Protein AF-A0A7X8X7Q8-F1 (afdb_monomer)

Sequence (86 aa):
MNKFTLEKLEFNKIINMLTKECSSSLGQEKAQGLEPILDYEQIVLWQEETSEGVLIRRFEPQIPLGGLVDTRSSIRKAEMGGLLEA

pLDDT: mean 93.43, std 5.97, range [60.88, 98.62]

Radius of gyration: 17.24 Å; Cα contacts (8 Å, |Δi|>4): 45; chains: 1; bounding box: 36×36×47 Å

Foldseek 3Di:
DDPVVCVVVVVVVVLVVQLVPQQDPVSNVVSNPDDDDDDPVVVVVVVVVVVVVVVCCVVPVPPPNHDDDDCVVVVVCVVVVHDDDD

Solvent-accessible surface area (backbone atoms only — not comparable to full-atom values): 5295 Å² total; per-residue (Å²): 128,62,68,70,58,40,59,75,67,42,45,67,56,54,36,54,53,53,31,70,72,40,64,27,69,68,48,25,54,54,41,66,69,65,72,88,80,85,54,63,70,60,52,51,51,54,51,50,55,50,52,51,51,53,49,48,47,67,78,40,75,79,63,82,75,54,87,67,73,86,54,66,67,57,51,56,36,46,77,73,72,43,86,84,80,134

Secondary structure (DSSP, 8-state):
--HHHHHHTTHHHHHHHHHHH-SSHHHHHHHHT------HHHHHHHHHHHHHHHHHHHH-TT---------HHHHHHHHTTPPPP-

Mean predicted aligned error: 4.51 Å

Nearest PDB structures (foldseek):
  9exx-assembly1_A  TM=7.361E-01  e=3.969E+00  Homo sapiens

Structure (mmCIF, N/CA/C/O backbone):
data_AF-A0A7X8X7Q8-F1
#
_entry.id   AF-A0A7X8X7Q8-F1
#
loop_
_atom_site.group_PDB
_atom_site.id
_atom_site.type_symbol
_atom_site.label_atom_id
_atom_site.label_alt_id
_atom_site.label_comp_id
_atom_site.label_asym_id
_atom_site.label_entity_id
_atom_site.label_seq_id
_atom_site.pdbx_PDB_ins_code
_atom_site.Cartn_x
_atom_site.Cartn_y
_atom_site.Cartn_z
_atom_site.occupancy
_atom_site.B_iso_or_equiv
_atom_site.auth_seq_id
_atom_site.auth_comp_id
_atom_site.auth_asym_id
_atom_site.auth_atom_id
_atom_site.pdbx_PDB_model_num
ATOM 1 N N . MET A 1 1 ? -8.828 10.652 8.493 1.00 76.56 1 MET A N 1
ATOM 2 C CA . MET A 1 1 ? -8.548 10.388 9.932 1.00 76.56 1 MET A CA 1
ATOM 3 C C . MET A 1 1 ? -7.629 11.488 10.477 1.00 76.56 1 MET A C 1
ATOM 5 O O . MET A 1 1 ? -6.918 12.083 9.681 1.00 76.56 1 MET A O 1
ATOM 9 N N . ASN A 1 2 ? -7.607 11.785 11.784 1.00 89.75 2 ASN A N 1
ATOM 10 C CA . ASN A 1 2 ? -6.648 12.751 12.353 1.00 89.75 2 ASN A CA 1
ATOM 11 C C . ASN A 1 2 ? -5.245 12.117 12.508 1.00 89.75 2 ASN A C 1
ATOM 13 O O . ASN A 1 2 ? -5.132 10.984 12.977 1.00 89.75 2 ASN A O 1
ATOM 17 N N . LYS A 1 3 ? -4.184 12.863 12.164 1.00 89.50 3 LYS A N 1
ATOM 18 C CA . LYS A 1 3 ? -2.772 12.449 12.273 1.00 89.50 3 LYS A CA 1
ATOM 19 C C . LYS A 1 3 ? -2.381 11.955 13.673 1.00 89.50 3 LYS A C 1
ATOM 21 O O . LYS A 1 3 ? -1.734 10.921 13.786 1.00 89.50 3 LYS A O 1
ATOM 26 N N . PHE A 1 4 ? -2.838 12.622 14.732 1.00 94.25 4 PHE A N 1
ATOM 27 C CA . PHE A 1 4 ? -2.576 12.227 16.121 1.00 94.25 4 PHE A CA 1
ATOM 28 C C . PHE A 1 4 ? -3.126 10.834 16.447 1.00 94.25 4 PHE A C 1
ATOM 30 O O . PHE A 1 4 ? -2.499 10.059 17.167 1.00 94.25 4 PHE A O 1
ATOM 37 N N . THR A 1 5 ? -4.296 10.494 15.900 1.00 95.38 5 THR A N 1
ATOM 38 C CA . THR A 1 5 ? -4.875 9.156 16.052 1.00 95.38 5 THR A CA 1
ATOM 39 C C . THR A 1 5 ? -4.005 8.111 15.362 1.00 95.38 5 THR A C 1
ATOM 41 O O . THR A 1 5 ? -3.742 7.070 15.950 1.00 95.38 5 THR A O 1
ATOM 44 N N . LEU A 1 6 ? -3.520 8.390 14.149 1.00 95.19 6 LEU A N 1
ATOM 45 C CA . LEU A 1 6 ? -2.659 7.463 13.405 1.00 95.19 6 LEU A CA 1
ATOM 46 C C . LEU A 1 6 ? -1.302 7.254 14.077 1.00 95.19 6 LEU A C 1
ATOM 48 O O . LEU A 1 6 ? -0.811 6.130 14.109 1.00 95.19 6 LEU A O 1
ATOM 52 N N . GLU A 1 7 ? -0.730 8.305 14.662 1.00 95.31 7 GLU A N 1
ATOM 53 C CA . GLU A 1 7 ? 0.488 8.206 15.471 1.00 95.31 7 GLU A CA 1
ATOM 54 C C . GLU A 1 7 ? 0.259 7.348 16.720 1.00 95.31 7 GLU A C 1
ATOM 56 O O . GLU A 1 7 ? 1.039 6.438 16.987 1.00 95.31 7 GLU A O 1
ATOM 61 N N . LYS A 1 8 ? -0.842 7.574 17.452 1.00 96.69 8 LYS A N 1
ATOM 62 C CA . LYS A 1 8 ? -1.197 6.765 18.631 1.00 96.69 8 LYS A CA 1
ATOM 63 C C . LYS A 1 8 ? -1.467 5.298 18.310 1.00 96.69 8 LYS A C 1
ATOM 65 O O . LYS A 1 8 ? -1.176 4.444 19.139 1.00 96.69 8 LYS A O 1
ATOM 70 N N . LEU A 1 9 ? -2.043 5.017 17.144 1.00 96.56 9 LEU A N 1
ATOM 71 C CA . LEU A 1 9 ? -2.266 3.656 16.652 1.00 96.56 9 LEU A CA 1
ATOM 72 C C . LEU A 1 9 ? -1.012 3.047 16.013 1.00 96.56 9 LEU A C 1
ATOM 74 O O . LEU A 1 9 ? -1.067 1.921 15.529 1.00 96.56 9 LEU A O 1
ATOM 78 N N . GLU A 1 10 ? 0.099 3.788 15.984 1.00 97.44 10 GLU A N 1
ATOM 79 C CA . GLU A 1 10 ? 1.362 3.381 15.370 1.00 97.44 10 GLU A CA 1
ATOM 80 C C . GLU A 1 10 ? 1.196 2.933 13.909 1.00 97.44 10 GLU A C 1
ATOM 82 O O . GLU A 1 10 ? 1.891 2.038 13.425 1.00 97.44 10 GLU A O 1
ATOM 87 N N . PHE A 1 11 ? 0.274 3.571 13.182 1.00 96.50 11 PHE A N 1
ATOM 88 C CA . PHE A 1 11 ? -0.067 3.208 11.805 1.00 96.50 11 PHE A CA 1
ATOM 89 C C . PHE A 1 11 ? 1.160 3.243 10.885 1.00 96.50 11 PHE A C 1
ATOM 91 O O . PHE A 1 11 ? 1.341 2.376 10.036 1.00 96.50 11 PHE A O 1
ATOM 98 N N . ASN A 1 12 ? 2.073 4.188 11.118 1.00 95.81 12 ASN A N 1
ATOM 99 C CA . ASN A 1 12 ? 3.347 4.267 10.410 1.00 95.81 12 ASN A CA 1
ATOM 100 C C . ASN A 1 12 ? 4.204 2.998 10.569 1.00 95.81 12 ASN A C 1
ATOM 102 O O . ASN A 1 12 ? 4.909 2.624 9.636 1.00 95.81 12 ASN A O 1
ATOM 106 N N . LYS A 1 13 ? 4.157 2.314 11.721 1.00 98.00 13 LYS A N 1
ATOM 107 C CA . LYS A 1 13 ? 4.873 1.045 11.909 1.00 98.00 13 LYS A CA 1
ATOM 108 C C . LYS A 1 13 ? 4.249 -0.068 11.073 1.00 98.00 13 LYS A C 1
ATOM 110 O O . LYS A 1 13 ? 4.995 -0.834 10.473 1.00 98.00 13 LYS A O 1
ATOM 115 N N . ILE A 1 14 ? 2.918 -0.114 10.989 1.00 97.44 14 ILE A N 1
ATOM 116 C CA . ILE A 1 14 ? 2.184 -1.071 10.145 1.00 97.44 14 ILE A CA 1
ATOM 117 C C . ILE A 1 14 ? 2.563 -0.870 8.674 1.00 97.44 14 ILE A C 1
ATOM 119 O O . ILE A 1 14 ? 2.944 -1.829 8.007 1.00 97.44 14 ILE A O 1
ATOM 123 N N . ILE A 1 15 ? 2.548 0.378 8.196 1.00 97.94 15 ILE A N 1
ATOM 124 C CA . ILE A 1 15 ? 2.986 0.718 6.835 1.00 97.94 15 ILE A CA 1
ATOM 125 C C . ILE A 1 15 ? 4.439 0.297 6.609 1.00 97.94 15 ILE A C 1
ATOM 127 O O . ILE A 1 15 ? 4.732 -0.387 5.636 1.00 97.94 15 ILE A O 1
ATOM 131 N N . ASN A 1 16 ? 5.346 0.603 7.540 1.00 98.19 16 ASN A N 1
ATOM 132 C CA . ASN A 1 16 ? 6.749 0.203 7.424 1.00 98.19 16 ASN A CA 1
ATOM 133 C C . ASN A 1 16 ? 6.942 -1.321 7.385 1.00 98.19 16 ASN A C 1
ATOM 135 O O . ASN A 1 16 ? 7.860 -1.797 6.719 1.00 98.19 16 ASN A O 1
ATOM 139 N N . MET A 1 17 ? 6.130 -2.087 8.117 1.00 98.31 17 MET A N 1
ATOM 140 C CA . MET A 1 17 ? 6.145 -3.550 8.048 1.00 98.31 17 MET A CA 1
ATOM 141 C C . MET A 1 17 ? 5.684 -4.026 6.670 1.00 98.31 17 MET A C 1
ATOM 143 O O . MET A 1 17 ? 6.391 -4.802 6.042 1.00 98.31 17 MET A O 1
ATOM 147 N N . LEU A 1 18 ? 4.567 -3.500 6.163 1.00 97.44 18 LEU A N 1
ATOM 148 C CA . LEU A 1 18 ? 4.045 -3.847 4.839 1.00 97.44 18 LEU A CA 1
ATOM 149 C C . LEU A 1 18 ? 5.034 -3.511 3.711 1.00 97.44 18 LEU A C 1
ATOM 151 O O . LEU A 1 18 ? 5.287 -4.341 2.840 1.00 97.44 18 LEU A O 1
ATOM 155 N N . THR A 1 19 ? 5.636 -2.321 3.741 1.00 97.81 19 THR A N 1
ATOM 156 C CA . THR A 1 19 ? 6.621 -1.881 2.743 1.00 97.81 19 THR A CA 1
ATOM 157 C C . THR A 1 19 ? 7.820 -2.832 2.672 1.00 97.81 19 THR A C 1
ATOM 159 O O . THR A 1 19 ? 8.325 -3.101 1.585 1.00 97.81 19 THR A O 1
ATOM 162 N N . LYS A 1 20 ? 8.268 -3.388 3.807 1.00 97.44 20 LYS A N 1
ATOM 163 C CA . LYS A 1 20 ? 9.388 -4.349 3.844 1.00 97.44 20 LYS A CA 1
ATOM 164 C C . LYS A 1 20 ? 9.066 -5.690 3.186 1.00 97.44 20 LYS A C 1
ATOM 166 O O . LYS A 1 20 ? 9.982 -6.334 2.689 1.00 97.44 20 LYS A O 1
ATOM 171 N N . GLU A 1 21 ? 7.797 -6.083 3.158 1.00 94.56 21 GLU A N 1
ATOM 172 C CA . GLU A 1 21 ? 7.341 -7.325 2.520 1.00 94.56 21 GLU A CA 1
ATOM 173 C C . GLU A 1 21 ? 7.094 -7.163 1.007 1.00 94.56 21 GLU A C 1
ATOM 175 O O . GLU A 1 21 ? 6.844 -8.139 0.300 1.00 94.56 21 GLU A O 1
ATOM 180 N N . CYS A 1 22 ? 7.157 -5.936 0.476 1.00 94.12 22 CYS A N 1
ATOM 181 C CA . CYS A 1 22 ? 6.939 -5.676 -0.946 1.00 94.12 22 CYS A CA 1
ATOM 182 C C . CYS A 1 22 ? 8.115 -6.170 -1.808 1.00 94.12 22 CYS A C 1
ATOM 184 O O . CYS A 1 22 ? 9.278 -5.865 -1.545 1.00 94.12 22 CYS A O 1
ATOM 186 N N . SER A 1 23 ? 7.800 -6.856 -2.909 1.00 92.62 23 SER A N 1
ATOM 187 C CA . SER A 1 23 ? 8.768 -7.452 -3.846 1.00 92.62 23 SER A CA 1
ATOM 188 C C . SER A 1 23 ? 9.323 -6.489 -4.907 1.00 92.62 23 SER A C 1
ATOM 190 O O . SER A 1 23 ? 10.189 -6.877 -5.692 1.00 92.62 23 SER A O 1
ATOM 192 N N . SER A 1 24 ? 8.816 -5.254 -4.976 1.00 93.38 24 SER A N 1
ATOM 193 C CA . SER A 1 24 ? 9.217 -4.250 -5.970 1.00 93.38 24 SER A CA 1
ATOM 194 C C . SER A 1 24 ? 9.169 -2.831 -5.410 1.00 93.38 24 SER A C 1
ATOM 196 O O . SER A 1 24 ? 8.387 -2.546 -4.502 1.00 93.38 24 SER A O 1
ATOM 198 N N . SER A 1 25 ? 9.960 -1.923 -5.990 1.00 93.06 25 SER A N 1
ATOM 199 C CA . SER A 1 25 ? 9.951 -0.495 -5.636 1.00 93.06 25 SER A CA 1
ATOM 200 C C . SER A 1 25 ? 8.586 0.158 -5.877 1.00 93.06 25 SER A C 1
ATOM 202 O O . SER A 1 25 ? 8.145 0.972 -5.073 1.00 93.06 25 SER A O 1
ATOM 204 N N . LEU A 1 26 ? 7.881 -0.251 -6.936 1.00 94.50 26 LEU A N 1
ATOM 205 C CA . LEU A 1 26 ? 6.517 0.200 -7.229 1.00 94.50 26 LEU A CA 1
ATOM 206 C C . LEU A 1 26 ? 5.531 -0.235 -6.134 1.00 94.50 26 LEU A C 1
ATOM 208 O O . LEU A 1 26 ? 4.695 0.552 -5.694 1.00 94.50 26 LEU A O 1
ATOM 212 N N . GLY A 1 27 ? 5.648 -1.480 -5.660 1.00 94.69 27 GLY A N 1
ATOM 213 C CA . GLY A 1 27 ? 4.860 -1.979 -4.533 1.00 94.69 27 GLY A CA 1
ATOM 214 C C . GLY A 1 27 ? 5.171 -1.234 -3.234 1.00 94.69 27 GLY A C 1
ATOM 215 O O . GLY A 1 27 ? 4.249 -0.862 -2.514 1.00 94.69 27 GLY A O 1
ATOM 216 N N . GLN A 1 28 ? 6.452 -0.952 -2.975 1.00 96.12 28 GLN A N 1
ATOM 217 C CA . GLN A 1 28 ? 6.891 -0.162 -1.820 1.00 96.12 28 GLN A CA 1
ATOM 218 C C . GLN A 1 28 ? 6.305 1.253 -1.841 1.00 96.12 28 GLN A C 1
ATOM 220 O O . GLN A 1 28 ? 5.789 1.710 -0.825 1.00 96.12 28 GLN A O 1
ATOM 225 N N . GLU A 1 29 ? 6.336 1.930 -2.992 1.00 96.38 29 GLU A N 1
ATOM 226 C CA . GLU A 1 29 ? 5.724 3.251 -3.174 1.00 96.38 29 GLU A CA 1
ATOM 227 C C . GLU A 1 29 ? 4.212 3.205 -2.916 1.00 96.38 29 GLU A C 1
ATOM 229 O O . GLU A 1 29 ? 3.695 4.025 -2.156 1.00 96.38 29 GLU A O 1
ATOM 234 N N . LYS A 1 30 ? 3.513 2.201 -3.469 1.00 96.19 30 LYS A N 1
ATOM 235 C CA . LYS A 1 30 ? 2.072 2.012 -3.245 1.00 96.19 30 LYS A CA 1
ATOM 236 C C . LYS A 1 30 ? 1.756 1.778 -1.766 1.00 96.19 30 LYS A C 1
ATOM 238 O O . LYS A 1 30 ? 0.859 2.428 -1.240 1.00 96.19 30 LYS A O 1
ATOM 243 N N . ALA A 1 31 ? 2.492 0.891 -1.092 1.00 97.50 31 ALA A N 1
ATOM 244 C CA . ALA A 1 31 ? 2.309 0.599 0.330 1.00 97.50 31 ALA A CA 1
ATOM 245 C C . ALA A 1 31 ? 2.567 1.833 1.204 1.00 97.50 31 ALA A C 1
ATOM 247 O O . ALA A 1 31 ? 1.794 2.121 2.115 1.00 97.50 31 ALA A O 1
ATOM 248 N N . GLN A 1 32 ? 3.619 2.595 0.898 1.00 97.56 32 GLN A N 1
ATOM 249 C CA . GLN A 1 32 ? 3.994 3.787 1.652 1.00 97.56 32 GLN A CA 1
ATOM 250 C C . GLN A 1 32 ? 2.954 4.912 1.558 1.00 97.56 32 GLN A C 1
ATOM 252 O O . GLN A 1 32 ? 2.841 5.707 2.493 1.00 97.56 32 GLN A O 1
ATOM 257 N N . GLY A 1 33 ? 2.214 4.975 0.447 1.00 96.38 33 GLY A N 1
ATOM 258 C CA . GLY A 1 33 ? 1.145 5.944 0.207 1.00 96.38 33 GLY A CA 1
ATOM 259 C C .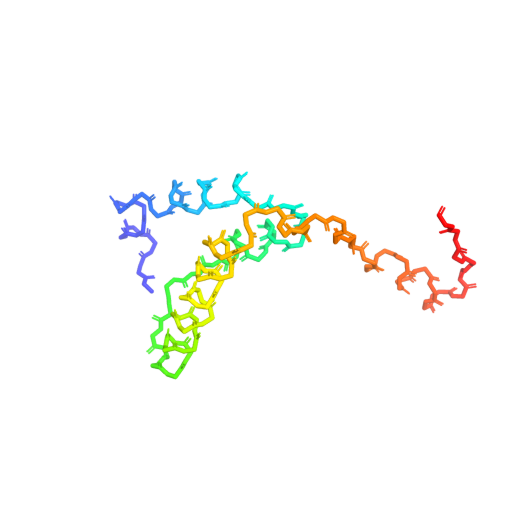 GLY A 1 33 ? -0.236 5.534 0.728 1.00 96.38 33 GLY A C 1
ATOM 260 O O . GLY A 1 33 ? -1.194 6.270 0.501 1.00 96.38 33 GLY A O 1
ATOM 261 N N . LEU A 1 34 ? -0.378 4.378 1.389 1.00 96.00 34 LEU A N 1
ATOM 262 C CA . LEU A 1 34 ? -1.673 3.947 1.918 1.00 96.00 34 LEU A CA 1
ATOM 263 C C . LEU A 1 34 ? -2.124 4.827 3.087 1.00 96.00 34 LEU A C 1
ATOM 265 O O . LEU A 1 34 ? -1.403 5.032 4.064 1.00 96.00 34 LEU A O 1
ATOM 269 N N . GLU A 1 35 ? -3.382 5.251 3.024 1.00 94.44 35 GLU A N 1
ATOM 270 C CA . GLU A 1 35 ? -4.080 5.942 4.101 1.00 94.44 35 GLU A CA 1
ATOM 271 C C . GLU A 1 35 ? -5.432 5.269 4.379 1.00 94.44 35 GLU A C 1
ATOM 273 O O . GLU A 1 35 ? -5.985 4.601 3.502 1.00 94.44 35 GLU A O 1
ATOM 278 N N . PRO A 1 36 ? -6.003 5.430 5.587 1.00 94.31 36 PRO A N 1
ATOM 279 C CA . PRO A 1 36 ? -7.347 4.946 5.867 1.00 94.31 36 PRO A CA 1
ATOM 280 C C . PRO A 1 36 ? -8.377 5.623 4.958 1.00 94.31 36 PRO A C 1
ATOM 282 O O . PRO A 1 36 ? -8.523 6.848 4.973 1.00 94.31 36 PRO A O 1
ATOM 285 N N . ILE A 1 37 ? -9.128 4.807 4.228 1.00 95.12 37 ILE A N 1
ATOM 286 C CA . ILE A 1 37 ? -10.201 5.243 3.333 1.00 95.12 37 ILE A CA 1
ATOM 287 C C . ILE A 1 37 ? -11.575 5.093 3.998 1.00 95.12 37 ILE A C 1
ATOM 289 O O . ILE A 1 37 ? -11.735 4.352 4.967 1.00 95.12 37 ILE A O 1
ATOM 293 N N . LEU A 1 38 ? -12.562 5.826 3.480 1.00 96.06 38 LEU A N 1
ATOM 294 C CA . LEU A 1 38 ? -13.962 5.780 3.932 1.00 96.06 38 LEU A CA 1
ATOM 295 C C . LEU A 1 38 ? -14.934 5.369 2.819 1.00 96.06 38 LEU A C 1
ATOM 297 O O . LEU A 1 38 ? -16.119 5.189 3.086 1.00 96.06 38 LEU A O 1
ATOM 301 N N . ASP A 1 39 ? -14.442 5.248 1.587 1.00 98.00 39 ASP A N 1
ATOM 302 C CA . ASP A 1 39 ? -15.248 4.836 0.447 1.00 98.00 39 ASP A CA 1
ATOM 303 C C . ASP A 1 39 ? -15.531 3.333 0.518 1.00 98.00 39 ASP A C 1
ATOM 305 O O . ASP A 1 39 ? -14.609 2.517 0.540 1.00 98.00 39 ASP A O 1
ATOM 309 N N . TYR A 1 40 ? -16.808 2.972 0.607 1.00 98.19 40 TYR A N 1
ATOM 310 C CA . TYR A 1 40 ? -17.220 1.593 0.851 1.00 98.19 40 TYR A CA 1
ATOM 311 C C . TYR A 1 40 ? -16.843 0.658 -0.301 1.00 98.19 40 TYR A C 1
ATOM 313 O O . TYR A 1 40 ? -16.305 -0.421 -0.056 1.00 98.19 40 TYR A O 1
ATOM 321 N N . GLU A 1 41 ? -17.094 1.075 -1.541 1.00 98.56 41 GLU A N 1
ATOM 322 C CA . GLU A 1 41 ? -16.817 0.262 -2.729 1.00 98.56 41 GLU A CA 1
ATOM 323 C C . GLU A 1 41 ? -15.316 -0.012 -2.846 1.00 98.56 41 GLU A C 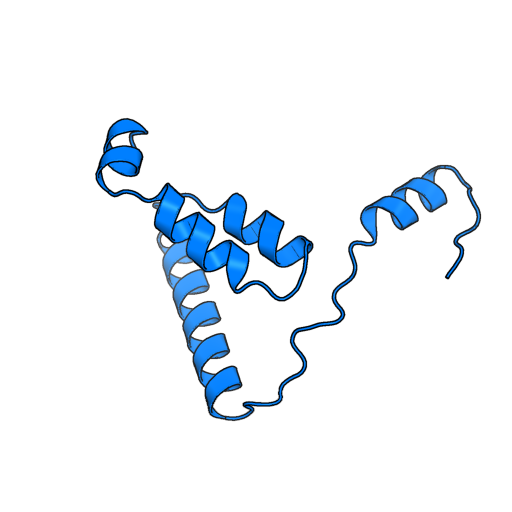1
ATOM 325 O O . GLU A 1 41 ? -14.901 -1.154 -3.048 1.00 98.56 41 GLU A O 1
ATOM 330 N N . GLN A 1 42 ? -14.489 1.005 -2.596 1.00 98.06 42 GLN A N 1
ATOM 331 C CA . GLN A 1 42 ? -13.041 0.864 -2.591 1.00 98.06 42 GLN A CA 1
ATOM 332 C C . GLN A 1 42 ? -12.540 -0.051 -1.468 1.00 98.06 42 GLN A C 1
ATOM 334 O O . GLN A 1 42 ? -11.613 -0.832 -1.696 1.00 98.06 42 GLN A O 1
ATOM 339 N N . ILE A 1 43 ? -13.137 0.032 -0.272 1.00 98.12 43 ILE A N 1
ATOM 340 C CA . ILE A 1 43 ? -12.811 -0.845 0.863 1.00 98.12 43 ILE A CA 1
ATOM 341 C C . ILE A 1 43 ? -13.094 -2.304 0.506 1.00 98.12 43 ILE A C 1
ATOM 343 O O . ILE A 1 43 ? -12.239 -3.157 0.750 1.00 98.12 43 ILE A O 1
ATOM 347 N N . VAL A 1 44 ? -14.273 -2.589 -0.054 1.00 98.62 44 VAL A N 1
ATOM 348 C CA . VAL A 1 44 ? -14.661 -3.946 -0.461 1.00 98.62 44 VAL A CA 1
ATOM 349 C C . VAL A 1 44 ? -13.692 -4.467 -1.515 1.00 98.62 44 VAL A C 1
ATOM 351 O O . VAL A 1 44 ? -13.096 -5.522 -1.311 1.00 98.62 44 VAL A O 1
ATOM 354 N N . LEU A 1 45 ? -13.443 -3.682 -2.566 1.00 98.50 45 LEU A N 1
ATOM 355 C CA . LEU A 1 45 ? -12.541 -4.069 -3.647 1.00 98.50 45 LEU A CA 1
ATOM 356 C C . LEU A 1 45 ? -11.134 -4.408 -3.134 1.00 98.50 45 LEU A C 1
ATOM 358 O O . LEU A 1 45 ? -10.601 -5.467 -3.446 1.00 98.50 45 LEU A O 1
ATOM 362 N N . TRP A 1 46 ? -10.533 -3.556 -2.295 1.00 97.75 46 TRP A N 1
ATOM 363 C CA . TRP A 1 46 ? -9.191 -3.823 -1.758 1.00 97.75 46 TRP A CA 1
ATOM 364 C C . TRP A 1 46 ? -9.139 -5.068 -0.868 1.00 97.75 46 TRP A C 1
ATOM 366 O O . TRP A 1 46 ? -8.132 -5.782 -0.858 1.00 97.75 46 TRP A O 1
ATOM 376 N N . GLN A 1 47 ? -10.201 -5.341 -0.107 1.00 98.12 47 GLN A N 1
ATOM 377 C CA . GLN A 1 47 ? -10.282 -6.551 0.711 1.00 98.12 47 GLN A CA 1
ATOM 378 C C . GLN A 1 47 ? -10.441 -7.809 -0.149 1.00 98.12 47 GLN A C 1
ATOM 380 O O . GLN A 1 47 ? -9.823 -8.831 0.163 1.00 98.12 47 GLN A O 1
ATOM 385 N N . GLU A 1 48 ? -11.214 -7.73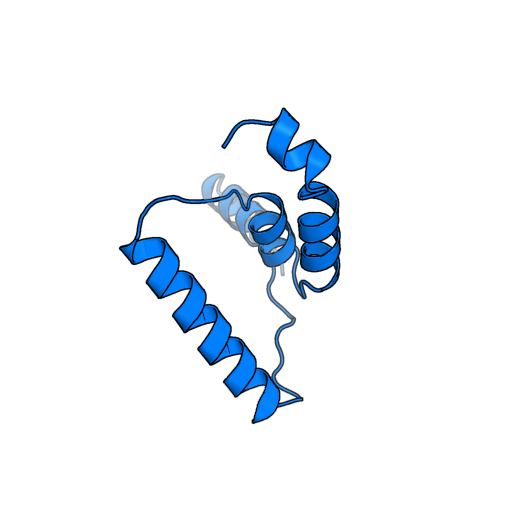9 -1.233 1.00 98.56 48 GLU A N 1
ATOM 386 C CA . GLU A 1 48 ? -11.370 -8.827 -2.203 1.00 98.56 48 GLU A CA 1
ATOM 387 C C . GLU A 1 48 ? -10.048 -9.128 -2.922 1.00 98.56 48 GLU A C 1
ATOM 389 O O . GLU A 1 48 ? -9.588 -10.269 -2.873 1.00 98.56 48 GLU A O 1
ATOM 394 N N . GLU A 1 49 ? -9.374 -8.109 -3.469 1.00 97.62 49 GLU A N 1
ATOM 395 C CA . GLU A 1 49 ? -8.054 -8.242 -4.111 1.00 97.62 49 GLU A CA 1
ATOM 396 C C . GLU A 1 49 ? -7.013 -8.843 -3.151 1.00 97.62 49 GLU A C 1
ATOM 398 O O . GLU A 1 49 ? -6.240 -9.734 -3.511 1.00 97.62 49 GLU A O 1
ATOM 403 N N . THR A 1 50 ? -7.005 -8.391 -1.891 1.00 96.69 50 THR A N 1
ATOM 404 C CA . THR A 1 50 ? -6.098 -8.931 -0.866 1.00 96.69 50 THR A CA 1
ATOM 405 C C . THR A 1 50 ? -6.412 -10.398 -0.569 1.00 96.69 50 THR A C 1
ATOM 407 O O . THR A 1 50 ? -5.499 -11.218 -0.449 1.00 96.69 50 THR A O 1
ATOM 410 N N . SER A 1 51 ? -7.697 -10.746 -0.465 1.00 98.31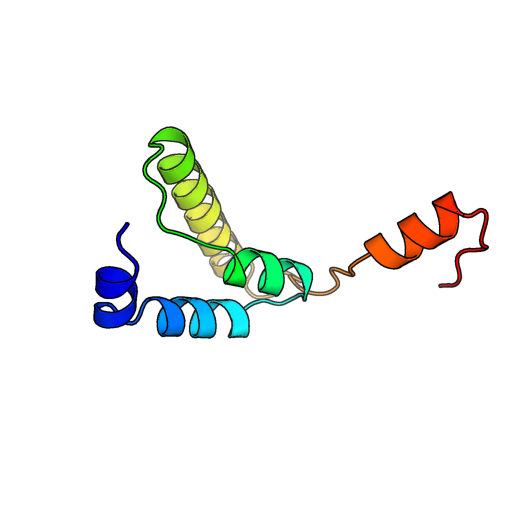 51 SER A N 1
ATOM 411 C CA . SER A 1 51 ? -8.143 -12.117 -0.203 1.00 98.31 51 SER A CA 1
ATOM 412 C C . SER A 1 51 ? -7.752 -13.056 -1.342 1.00 98.31 51 SER A C 1
ATOM 414 O O . SER A 1 51 ? -7.227 -14.142 -1.091 1.00 98.31 51 SER A O 1
ATOM 416 N N . GLU A 1 52 ? -7.932 -12.621 -2.589 1.00 96.94 52 GLU A N 1
ATOM 417 C CA . GLU A 1 52 ? -7.477 -13.345 -3.774 1.00 96.94 52 GLU A CA 1
ATOM 418 C C . GLU A 1 52 ? -5.954 -13.535 -3.759 1.00 96.94 52 GLU A C 1
ATOM 420 O O . GLU A 1 52 ? -5.472 -14.659 -3.910 1.00 96.94 52 GLU A O 1
ATOM 425 N N . GLY A 1 53 ? -5.186 -12.478 -3.475 1.00 94.19 53 GLY A N 1
ATOM 426 C CA . GLY A 1 53 ? -3.728 -12.553 -3.370 1.00 94.19 53 GLY A CA 1
ATOM 427 C C . GLY A 1 53 ? -3.248 -13.568 -2.324 1.00 94.19 53 GLY A C 1
ATOM 428 O O . GLY A 1 53 ? -2.317 -14.338 -2.577 1.00 94.19 53 GLY A O 1
ATOM 429 N N . VAL A 1 54 ? -3.916 -13.635 -1.167 1.00 95.31 54 VAL A N 1
ATOM 430 C CA . VAL A 1 54 ? -3.635 -14.641 -0.128 1.00 95.31 54 VAL A CA 1
ATOM 431 C C . VAL A 1 54 ? -3.934 -16.057 -0.625 1.00 95.31 54 VAL A C 1
ATOM 433 O O . VAL A 1 54 ? -3.148 -16.973 -0.367 1.00 95.31 54 VAL A O 1
ATOM 436 N N . LEU A 1 55 ? -5.038 -16.258 -1.351 1.00 96.62 55 LEU A N 1
ATOM 437 C CA . LEU A 1 55 ? -5.381 -17.559 -1.931 1.00 96.62 55 LEU A CA 1
ATOM 438 C C . LEU A 1 55 ? -4.357 -17.992 -2.981 1.00 96.62 55 LEU A C 1
ATOM 440 O O . LEU A 1 55 ? -3.868 -19.119 -2.910 1.00 96.62 55 LEU A O 1
ATOM 444 N N . ILE A 1 56 ? -3.970 -17.098 -3.893 1.00 94.50 56 ILE A N 1
ATOM 445 C CA . ILE A 1 56 ? -2.933 -17.366 -4.896 1.00 94.50 56 ILE A CA 1
ATOM 446 C C . ILE A 1 56 ? -1.628 -17.755 -4.204 1.00 94.50 56 ILE A C 1
ATOM 448 O O . ILE A 1 56 ? -1.053 -18.790 -4.520 1.00 94.50 56 ILE A O 1
ATOM 452 N N . ARG A 1 57 ? -1.188 -16.991 -3.196 1.00 91.75 57 ARG A N 1
ATOM 453 C CA . ARG A 1 57 ? 0.030 -17.308 -2.435 1.00 91.75 57 ARG A CA 1
ATOM 454 C C . ARG A 1 57 ? -0.046 -18.670 -1.740 1.00 91.75 57 ARG A C 1
ATOM 456 O O . ARG A 1 57 ? 0.976 -19.338 -1.601 1.00 91.75 57 ARG A O 1
ATOM 463 N N . ARG A 1 58 ? -1.234 -19.074 -1.283 1.00 94.88 58 ARG A N 1
ATOM 464 C CA . ARG A 1 58 ? -1.467 -20.367 -0.629 1.00 94.88 58 ARG A CA 1
ATOM 465 C C . ARG A 1 58 ? -1.420 -21.533 -1.615 1.00 94.88 58 ARG A C 1
ATOM 467 O O . ARG A 1 58 ? -0.843 -22.563 -1.278 1.00 94.88 58 ARG A O 1
ATOM 474 N N . PHE A 1 59 ? -2.057 -21.395 -2.776 1.00 96.44 59 PHE A N 1
ATOM 475 C CA . PHE A 1 59 ? -2.136 -22.460 -3.779 1.00 96.44 59 PHE A CA 1
ATOM 476 C C . PHE A 1 59 ? -0.879 -22.549 -4.650 1.00 96.44 59 PHE A C 1
ATOM 478 O O . PHE A 1 59 ? -0.481 -23.651 -5.008 1.00 96.44 59 PHE A O 1
ATOM 485 N N . GLU A 1 60 ? -0.205 -21.423 -4.892 1.00 93.75 60 GLU A N 1
ATOM 486 C CA . GLU A 1 60 ? 1.026 -21.313 -5.680 1.00 93.75 60 GLU A CA 1
ATOM 487 C C . GLU A 1 60 ? 2.150 -20.634 -4.867 1.00 93.75 60 GLU A C 1
ATOM 489 O O . GLU A 1 60 ? 2.506 -19.476 -5.109 1.00 93.75 60 GLU A O 1
ATOM 494 N N . PRO A 1 61 ? 2.773 -21.326 -3.890 1.00 88.62 61 PRO A N 1
ATOM 495 C CA . PRO A 1 61 ? 3.770 -20.716 -3.001 1.00 88.62 61 PRO A CA 1
ATOM 496 C C . PRO A 1 61 ? 5.021 -20.184 -3.713 1.00 88.62 61 PRO A C 1
ATOM 498 O O . PRO A 1 61 ? 5.731 -19.339 -3.165 1.00 88.62 61 PRO A O 1
ATOM 501 N N . GLN A 1 62 ? 5.302 -20.677 -4.921 1.00 90.94 62 GLN A N 1
ATOM 502 C CA . GLN A 1 62 ? 6.451 -20.278 -5.737 1.00 90.94 62 GLN A CA 1
ATOM 503 C C . GLN A 1 62 ? 6.093 -19.279 -6.846 1.00 90.94 62 GLN A C 1
ATOM 505 O O . GLN A 1 62 ? 6.909 -19.051 -7.737 1.00 90.94 62 GLN A O 1
ATOM 510 N N . ILE A 1 63 ? 4.901 -18.669 -6.804 1.00 88.44 63 ILE A N 1
ATOM 511 C CA . ILE A 1 63 ? 4.522 -17.650 -7.783 1.00 88.44 63 ILE A CA 1
ATOM 512 C C . ILE A 1 63 ? 5.570 -16.516 -7.818 1.00 88.44 63 ILE A C 1
ATOM 514 O O . ILE A 1 63 ? 5.901 -15.944 -6.770 1.00 88.44 63 ILE A O 1
ATOM 518 N N . PRO A 1 64 ? 6.131 -16.185 -8.997 1.00 8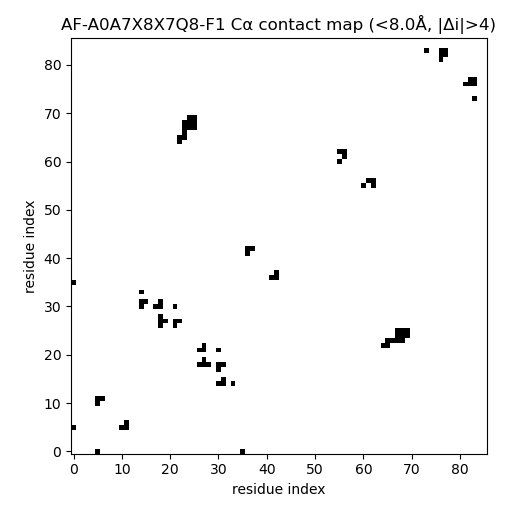6.81 64 PRO A N 1
ATOM 519 C CA . PRO A 1 64 ? 7.144 -15.148 -9.108 1.00 86.81 64 PRO A CA 1
ATOM 520 C C . PRO A 1 64 ? 6.486 -13.766 -9.009 1.00 86.81 64 PRO A C 1
ATOM 522 O O . PRO A 1 64 ? 6.002 -13.223 -9.994 1.00 86.81 64 PRO A O 1
ATOM 525 N N . LEU A 1 65 ? 6.482 -13.182 -7.809 1.00 83.75 65 LEU A N 1
ATOM 526 C CA . LEU A 1 65 ? 5.991 -11.812 -7.565 1.00 83.75 65 LEU A CA 1
ATOM 527 C C . LEU A 1 65 ? 7.080 -10.738 -7.739 1.00 83.75 65 LEU A C 1
ATOM 529 O O . LEU A 1 65 ? 6.836 -9.559 -7.484 1.00 83.75 65 LEU A O 1
ATOM 533 N N . GLY A 1 66 ? 8.299 -11.136 -8.105 1.00 83.44 66 GLY A N 1
ATOM 534 C CA . GLY A 1 66 ? 9.417 -10.234 -8.387 1.00 83.44 66 GLY A CA 1
ATOM 535 C C . GLY A 1 66 ? 9.490 -9.820 -9.860 1.00 83.44 66 GLY A C 1
ATOM 536 O O . GLY A 1 66 ? 8.664 -10.214 -10.676 1.00 83.44 66 GLY A O 1
ATOM 537 N N . GLY A 1 67 ? 10.512 -9.036 -10.211 1.00 85.00 67 GLY A N 1
ATOM 538 C CA . GLY A 1 67 ? 10.789 -8.660 -11.606 1.00 85.00 67 GLY A CA 1
ATOM 539 C C . GLY A 1 67 ? 9.977 -7.475 -12.138 1.00 85.00 67 GLY A C 1
ATOM 540 O O . GLY A 1 67 ? 10.131 -7.110 -13.299 1.00 85.00 67 GLY A O 1
ATOM 541 N N . LEU A 1 68 ? 9.152 -6.840 -11.301 1.00 89.38 68 LEU A N 1
ATOM 542 C CA . LEU A 1 68 ? 8.521 -5.566 -11.639 1.00 89.38 68 LEU A CA 1
ATOM 543 C C . LEU A 1 68 ? 9.569 -4.447 -11.593 1.00 89.38 68 LEU A C 1
ATOM 545 O O . LEU A 1 68 ? 10.150 -4.174 -10.541 1.00 89.38 68 LEU A O 1
ATOM 549 N N . VAL A 1 69 ? 9.791 -3.802 -12.736 1.00 89.69 69 VAL A N 1
ATOM 550 C CA . VAL A 1 69 ? 10.751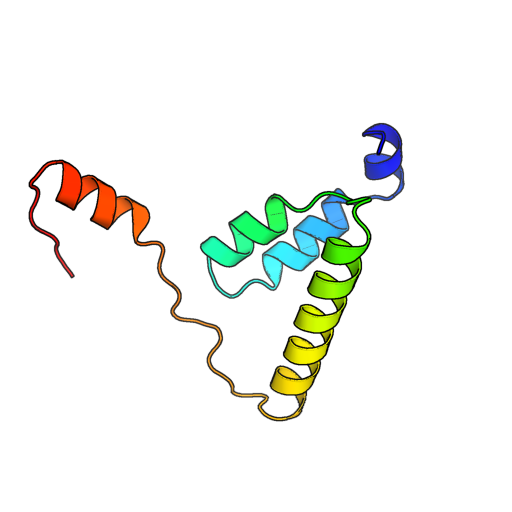 -2.705 -12.906 1.00 89.69 69 VAL A CA 1
ATOM 551 C C . VAL A 1 69 ? 9.993 -1.403 -13.139 1.00 89.69 69 VAL A C 1
ATOM 553 O O . VAL A 1 69 ? 9.029 -1.362 -13.901 1.00 89.69 69 VAL A O 1
ATOM 556 N N . ASP A 1 70 ? 10.437 -0.327 -12.493 1.00 92.44 70 ASP A N 1
ATOM 557 C CA . ASP A 1 70 ? 9.904 1.011 -12.736 1.00 92.44 70 ASP A CA 1
ATOM 558 C C . ASP A 1 70 ? 10.415 1.567 -14.074 1.00 92.44 70 ASP A C 1
ATOM 560 O O . ASP A 1 70 ? 11.594 1.888 -14.231 1.00 92.44 70 ASP A O 1
ATOM 564 N N . THR A 1 71 ? 9.510 1.699 -15.041 1.00 92.56 71 THR A N 1
ATOM 565 C CA . THR A 1 71 ? 9.810 2.161 -16.401 1.00 92.56 71 THR A CA 1
ATOM 566 C C . THR A 1 71 ? 9.607 3.663 -16.598 1.00 92.56 71 THR A C 1
ATOM 568 O O . THR A 1 71 ? 9.868 4.163 -17.693 1.00 92.56 71 THR A O 1
ATOM 571 N N . ARG A 1 72 ? 9.195 4.423 -15.569 1.00 93.50 72 ARG A N 1
ATOM 572 C CA . ARG A 1 72 ? 8.924 5.873 -15.689 1.00 93.50 72 ARG A CA 1
ATOM 573 C C . ARG A 1 72 ? 10.136 6.656 -16.195 1.00 93.50 72 ARG A C 1
ATOM 575 O O . ARG A 1 72 ? 9.988 7.590 -16.981 1.00 93.50 72 ARG A O 1
ATOM 582 N N . SER A 1 73 ? 11.343 6.264 -15.784 1.00 90.94 73 SER A N 1
ATOM 583 C CA . SER A 1 73 ? 12.591 6.888 -16.244 1.00 90.94 73 SER A CA 1
ATOM 584 C C . SER A 1 73 ? 12.833 6.662 -17.743 1.00 90.94 73 SER A C 1
ATOM 586 O O . SER A 1 73 ? 13.194 7.601 -18.455 1.00 90.94 73 SER A O 1
ATOM 588 N N . SER A 1 74 ? 12.580 5.447 -18.232 1.00 91.56 74 SER A N 1
ATOM 589 C CA . SER A 1 74 ? 12.660 5.088 -19.649 1.00 91.56 74 SER A CA 1
ATOM 590 C C . SER A 1 74 ? 11.595 5.813 -20.467 1.00 91.56 74 SER A C 1
ATOM 592 O O . SER A 1 74 ? 11.918 6.393 -21.498 1.00 91.56 74 SER A O 1
ATOM 594 N N . ILE A 1 75 ? 10.352 5.874 -19.980 1.00 93.06 75 ILE A N 1
ATOM 595 C CA . ILE A 1 75 ? 9.267 6.619 -20.637 1.00 93.06 75 ILE A CA 1
ATOM 596 C C . ILE A 1 75 ? 9.654 8.093 -20.796 1.00 93.06 75 ILE A C 1
ATOM 598 O O . ILE A 1 75 ? 9.614 8.622 -21.903 1.00 93.06 75 ILE A O 1
ATOM 602 N N . ARG A 1 76 ? 10.145 8.734 -19.728 1.00 93.25 76 ARG A N 1
ATOM 603 C CA . ARG A 1 76 ? 10.589 10.134 -19.778 1.00 93.25 76 ARG A CA 1
ATOM 604 C C . ARG A 1 76 ? 11.725 10.357 -20.783 1.00 93.25 76 ARG A C 1
ATOM 606 O O . ARG A 1 76 ? 11.756 11.382 -21.458 1.00 93.25 76 ARG A O 1
AT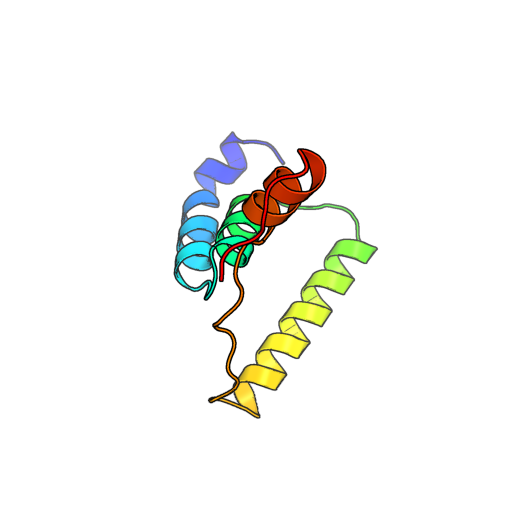OM 613 N N . LYS A 1 77 ? 12.673 9.418 -20.896 1.00 92.00 77 LYS A N 1
ATOM 614 C CA . LYS A 1 77 ? 13.732 9.473 -21.922 1.00 92.00 77 LYS A CA 1
ATOM 615 C C . LYS A 1 77 ? 13.151 9.391 -23.335 1.00 92.00 77 LYS A C 1
ATOM 617 O O . LYS A 1 77 ? 13.563 10.179 -24.183 1.00 92.00 77 LYS A O 1
ATOM 622 N N . ALA A 1 78 ? 12.195 8.491 -23.569 1.00 93.88 78 ALA A N 1
ATOM 623 C CA . ALA A 1 78 ? 11.531 8.349 -24.864 1.00 93.88 78 ALA A CA 1
ATOM 624 C C . ALA A 1 78 ? 10.762 9.619 -25.264 1.00 93.88 78 ALA A C 1
ATOM 626 O O . ALA A 1 78 ? 10.869 10.058 -26.405 1.00 93.88 78 ALA A O 1
ATOM 627 N N . GLU A 1 79 ? 10.052 10.256 -24.327 1.00 94.56 79 GLU A N 1
ATOM 628 C CA . GLU A 1 79 ? 9.344 11.526 -24.567 1.00 94.56 79 GLU A CA 1
ATOM 629 C C . GLU A 1 79 ? 10.285 12.658 -25.006 1.00 94.56 79 GLU A C 1
ATOM 631 O O . GLU A 1 79 ? 9.906 13.515 -25.800 1.00 94.56 79 GLU A O 1
ATOM 636 N N . MET A 1 80 ? 11.534 12.645 -24.531 1.00 94.19 80 MET A N 1
ATOM 637 C CA . MET A 1 80 ? 12.574 13.600 -24.928 1.00 94.19 80 MET A CA 1
ATOM 638 C C . MET A 1 80 ? 13.306 13.201 -26.225 1.00 94.19 80 MET A C 1
ATOM 640 O O . MET A 1 80 ? 14.276 13.857 -26.601 1.00 94.19 80 MET A O 1
ATOM 644 N N . GLY A 1 81 ? 12.875 12.131 -26.905 1.00 91.94 81 GLY A N 1
ATOM 645 C CA . GLY A 1 81 ? 13.502 11.613 -28.126 1.00 91.94 81 GLY A CA 1
ATOM 646 C C . GLY A 1 81 ? 14.808 10.842 -27.894 1.00 91.94 81 GLY A C 1
ATOM 647 O O . GLY A 1 81 ? 15.564 10.620 -28.838 1.00 91.94 81 GLY A O 1
ATOM 648 N N . GLY A 1 82 ? 15.101 10.454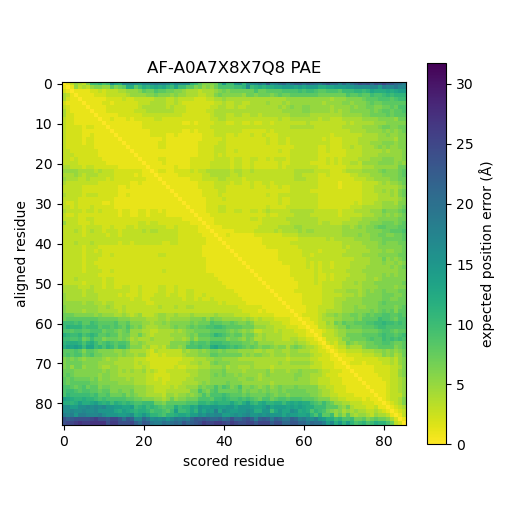 -26.650 1.00 88.62 82 GLY A N 1
ATOM 649 C CA . GLY A 1 82 ? 16.282 9.666 -26.302 1.00 88.62 82 GLY A CA 1
ATOM 650 C C . GLY A 1 82 ? 16.148 8.190 -26.690 1.00 88.62 82 GLY A C 1
ATOM 651 O O . GLY A 1 82 ? 15.054 7.627 -26.672 1.00 88.62 82 GLY A O 1
ATOM 652 N N . LEU A 1 83 ? 17.277 7.546 -26.999 1.00 85.12 83 LEU A N 1
ATOM 653 C CA . LEU A 1 83 ? 17.335 6.101 -27.232 1.00 85.12 83 LEU A CA 1
ATOM 654 C C . LEU A 1 83 ? 17.146 5.343 -25.905 1.00 85.12 83 LEU A C 1
ATOM 656 O O . LEU A 1 83 ? 17.714 5.724 -24.878 1.00 85.12 83 LEU A O 1
ATOM 660 N N . LEU A 1 84 ? 16.353 4.272 -25.926 1.00 84.38 84 LEU A N 1
ATOM 661 C CA . LEU A 1 84 ? 16.180 3.380 -24.781 1.00 84.38 84 LEU A CA 1
ATOM 662 C C . LEU A 1 84 ? 17.268 2.305 -24.811 1.00 84.38 84 LEU A C 1
ATOM 664 O O . LEU A 1 84 ? 17.394 1.583 -25.797 1.00 84.38 84 LEU A O 1
ATOM 668 N N . GLU A 1 85 ? 18.039 2.204 -23.735 1.00 71.69 85 GLU A N 1
ATO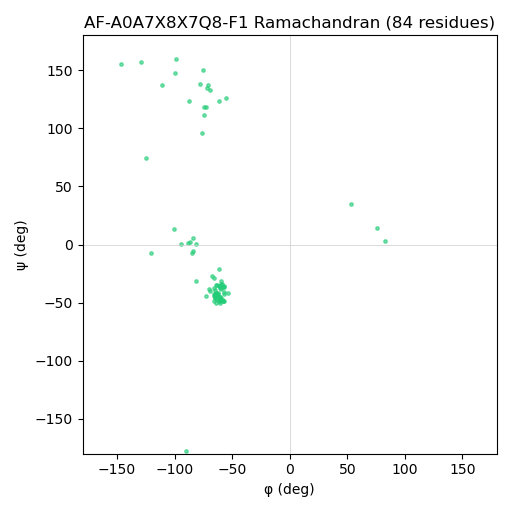M 669 C CA . GLU A 1 85 ? 18.992 1.114 -23.516 1.00 71.69 85 GLU A CA 1
ATOM 670 C C . GLU A 1 85 ? 18.369 0.077 -22.572 1.00 71.69 85 GLU A C 1
ATOM 672 O O . GLU A 1 85 ? 17.531 0.432 -21.735 1.00 71.69 85 GLU A O 1
ATOM 677 N N . ALA A 1 86 ? 18.736 -1.193 -22.772 1.00 60.88 86 ALA A N 1
ATOM 678 C CA . ALA A 1 86 ? 18.230 -2.345 -22.025 1.00 60.88 86 ALA A CA 1
ATOM 679 C C . ALA A 1 86 ? 18.884 -2.485 -20.645 1.00 60.88 86 ALA A C 1
ATOM 681 O O . ALA A 1 86 ? 20.099 -2.201 -20.537 1.00 60.88 86 ALA A O 1
#